Protein AF-A0AAW2MI36-F1 (afdb_monomer)

Foldseek 3Di:
DDDDDDDPPPDDPVVVVVVVVCVVVVDDPPPCVVDDPVVDPPPDFAEDEDECQQAQACCPPQLFADDPQNCCLVPPPPPDVVSDGSNCRNNCNPCVVVVVVVCVVVPGPDYHYYDRPSNVPVDDPDDDPPPPPDDD

Secondary structure (DSSP, 8-state):
------------HHHHHHHHHHHHHSS----GGG--GGGS-TTPPPEEE--HHHHT--TTSTTPPPPHHHHHHHHSTTSSTT---TTTTT-HHHHHHHHHHHHHHTT--EEE----HHHHS-S-------------

Sequence (136 aa):
MESSKSLAVLHSPADYEDEFNEYLNSKGHHDNSHITRNDFPPNFLFGTATSAYHFEGAAAKGGRGPSIWDTFALKTPGRIADGSNGNVATDLYARFEEDITMMKKMGFDAYRFSISWPRILPGRVEGVVLESQGRN

InterPro domains:
  IPR001360 Glycoside hydrolase family 1 [PF00232] (37-124)
  IPR001360 Glycoside hydrolase family 1 [PTHR10353] (39-128)
  IPR017853 Glycoside hydrolase superfamily [SSF51445] (32-126)

Solvent-accessible surface area (backbone atoms only — not comparable to full-atom values): 8789 Å² total; per-residue (Å²): 137,84,84,87,75,81,79,77,82,74,76,53,78,64,60,56,52,53,55,52,48,46,58,75,66,52,88,67,88,69,80,59,84,79,68,54,79,81,82,47,63,97,83,66,77,51,59,54,77,58,45,32,62,70,29,24,23,53,47,79,47,90,72,26,33,82,49,73,64,57,49,45,49,74,72,41,84,84,74,39,97,84,62,62,67,46,54,46,51,71,34,36,70,83,39,46,71,61,54,52,51,49,43,51,73,73,67,44,75,44,80,48,72,49,80,53,58,29,55,79,50,55,69,80,85,75,78,83,79,77,77,78,76,76,84,126

pLDDT: mean 83.2, std 18.53, range [34.38, 98.25]

Nearest PDB structures (foldseek):
  3ptq-assembly1_A  TM=9.889E-01  e=4.632E-09  Oryza sativa
  2jf6-assembly1_B  TM=9.745E-01  e=4.043E-09  Rauvolfia serpentina
  1v02-assembly3_E  TM=9.856E-01  e=2.538E-08  Sorghum bicolor
  1v02-assembly1_A  TM=9.839E-01  e=3.113E-08  Sorghum bicolor
  1v03-assembly1_A-2  TM=9.836E-01  e=4.087E-08  Sorghum bicolor

Structure (mmCIF, N/CA/C/O backbone):
data_AF-A0AAW2MI36-F1
#
_entry.id   AF-A0AAW2MI36-F1
#
loop_
_atom_site.group_PDB
_atom_site.id
_atom_site.type_symbol
_atom_site.label_atom_id
_atom_site.label_alt_id
_atom_site.label_comp_id
_atom_site.label_asym_id
_atom_site.label_entity_id
_atom_site.label_seq_id
_atom_site.pdbx_PDB_ins_code
_atom_site.Cartn_x
_atom_site.Cartn_y
_atom_site.Cartn_z
_atom_site.occupancy
_atom_site.B_iso_or_equiv
_atom_site.auth_seq_id
_atom_site.auth_comp_id
_atom_site.auth_asym_id
_atom_site.auth_atom_id
_atom_site.pdbx_PDB_model_num
ATOM 1 N N . MET A 1 1 ? 9.337 -47.772 26.528 1.00 39.78 1 MET A N 1
ATOM 2 C CA . MET A 1 1 ? 8.364 -47.161 25.597 1.00 39.78 1 MET A CA 1
ATOM 3 C C . MET A 1 1 ? 8.850 -45.742 25.323 1.00 39.78 1 MET A C 1
ATOM 5 O O . MET A 1 1 ? 8.364 -44.789 25.913 1.00 39.78 1 MET A O 1
ATOM 9 N N . GLU A 1 2 ? 9.911 -45.617 24.525 1.00 34.38 2 GLU A N 1
ATOM 10 C CA . GLU A 1 2 ? 10.430 -44.316 24.090 1.00 34.38 2 GLU A CA 1
ATOM 11 C C . GLU A 1 2 ? 9.557 -43.811 22.944 1.00 34.38 2 GLU A C 1
ATOM 13 O O . GLU A 1 2 ? 9.506 -44.412 21.873 1.00 34.38 2 GLU A O 1
ATOM 18 N N . SER A 1 3 ? 8.837 -42.718 23.184 1.00 39.19 3 SER A N 1
ATOM 19 C CA . SER A 1 3 ? 8.131 -41.987 22.138 1.00 39.19 3 SER A CA 1
ATOM 20 C C . SER A 1 3 ? 9.051 -40.894 21.609 1.00 39.19 3 SER A C 1
ATOM 22 O O . SER A 1 3 ? 9.004 -39.752 22.059 1.00 39.19 3 SER A O 1
ATOM 24 N N . SER A 1 4 ? 9.884 -41.259 20.639 1.00 44.06 4 SER A N 1
ATOM 25 C CA . SER A 1 4 ? 10.570 -40.307 19.772 1.00 44.06 4 SER A CA 1
ATOM 26 C C . SER A 1 4 ? 9.584 -39.783 18.726 1.00 44.06 4 SER A C 1
ATOM 28 O O . SER A 1 4 ? 9.097 -40.559 17.904 1.00 44.06 4 SER A O 1
ATOM 30 N N . LYS A 1 5 ? 9.283 -38.478 18.754 1.00 42.41 5 LYS A N 1
ATOM 31 C CA . LYS A 1 5 ? 8.769 -37.722 17.600 1.00 42.41 5 LYS A CA 1
ATOM 32 C C . LYS A 1 5 ? 9.336 -36.300 17.613 1.00 42.41 5 LYS A C 1
ATOM 34 O O . LYS A 1 5 ? 8.846 -35.433 18.322 1.00 42.41 5 LYS A O 1
ATOM 39 N N . SER A 1 6 ? 10.396 -36.148 16.817 1.00 36.81 6 SER A N 1
ATOM 40 C CA . SER A 1 6 ? 10.781 -34.987 16.004 1.00 36.81 6 SER A CA 1
ATOM 41 C C . SER A 1 6 ? 10.406 -33.606 16.555 1.00 36.81 6 SER A C 1
ATOM 43 O O . SER A 1 6 ? 9.326 -33.077 16.301 1.00 36.81 6 SER A O 1
ATOM 45 N N . LEU A 1 7 ? 11.368 -32.997 17.251 1.00 41.59 7 LEU A N 1
ATOM 46 C CA . LEU A 1 7 ? 11.468 -31.549 17.358 1.00 41.59 7 LEU A CA 1
ATOM 47 C C . LEU A 1 7 ? 11.794 -31.035 15.947 1.00 41.59 7 LEU A C 1
ATOM 49 O O . LEU A 1 7 ? 12.849 -31.368 15.404 1.00 41.59 7 LEU A O 1
ATOM 53 N N . ALA A 1 8 ? 10.904 -30.259 15.332 1.00 42.12 8 ALA A N 1
ATOM 54 C CA . ALA A 1 8 ? 11.337 -29.385 14.254 1.00 42.12 8 ALA A CA 1
ATOM 55 C C . ALA A 1 8 ? 12.401 -28.465 14.862 1.00 42.12 8 ALA A C 1
ATOM 57 O O . ALA A 1 8 ? 12.120 -27.766 15.837 1.00 42.12 8 ALA A O 1
ATOM 58 N N . VAL A 1 9 ? 13.629 -28.530 14.349 1.00 49.59 9 VAL A N 1
ATOM 59 C CA . VAL A 1 9 ? 14.686 -27.583 14.700 1.00 49.59 9 VAL A CA 1
ATOM 60 C C . VAL A 1 9 ? 14.197 -26.221 14.215 1.00 49.59 9 VAL A C 1
ATOM 62 O O . VAL A 1 9 ? 14.253 -25.905 13.028 1.00 49.59 9 VAL A O 1
ATOM 65 N N . LEU A 1 10 ? 13.591 -25.457 15.122 1.00 44.31 10 LEU A N 1
ATOM 66 C CA . LEU A 1 10 ? 13.306 -24.051 14.901 1.00 44.31 10 LEU A CA 1
ATOM 67 C C . LEU A 1 10 ? 14.665 -23.363 14.913 1.00 44.31 10 LEU A C 1
ATOM 69 O O . LEU A 1 10 ? 15.263 -23.212 15.977 1.00 44.31 10 LEU A O 1
ATOM 73 N N . HIS A 1 11 ? 15.163 -23.028 13.725 1.00 53.16 11 HIS A N 1
ATOM 74 C CA . HIS A 1 11 ? 16.357 -22.209 13.567 1.00 53.16 11 HIS A CA 1
ATOM 75 C C . HIS A 1 11 ? 16.180 -20.931 14.393 1.00 53.16 11 HIS A C 1
ATOM 77 O O . HIS A 1 11 ? 15.128 -20.279 14.340 1.00 53.16 11 HIS A O 1
ATOM 83 N N . SER A 1 12 ? 17.183 -20.626 15.209 1.00 63.56 12 SER A N 1
ATOM 84 C CA . SER A 1 12 ? 17.253 -19.380 15.959 1.00 63.56 12 SER A CA 1
ATOM 85 C C . SER A 1 12 ? 17.309 -18.223 14.957 1.00 63.56 12 SER A C 1
ATOM 87 O O . SER A 1 12 ? 17.950 -18.366 13.918 1.00 63.56 12 SER A O 1
ATOM 89 N N . PRO A 1 13 ? 16.704 -17.054 15.234 1.00 60.59 13 PRO A N 1
ATOM 90 C CA . PRO A 1 13 ? 16.889 -15.863 14.401 1.00 60.59 13 PRO A CA 1
ATOM 91 C C . PRO A 1 13 ? 18.366 -15.538 14.109 1.00 60.59 13 PRO A C 1
ATOM 93 O O . PRO A 1 13 ? 18.666 -15.006 13.048 1.00 60.59 13 PRO A O 1
ATOM 96 N N . ALA A 1 14 ? 19.278 -15.916 15.014 1.00 65.88 14 ALA A N 1
ATOM 97 C CA . ALA A 1 14 ? 20.723 -15.759 14.843 1.00 65.88 14 ALA A CA 1
ATOM 98 C C . ALA A 1 14 ? 21.301 -16.596 13.685 1.00 65.88 14 ALA A C 1
ATOM 100 O O . ALA A 1 14 ? 22.210 -16.133 13.007 1.00 65.88 14 ALA A O 1
ATOM 101 N N . ASP A 1 15 ? 20.732 -17.772 13.403 1.00 65.38 15 ASP A N 1
ATOM 102 C CA . ASP A 1 15 ? 21.217 -18.661 12.339 1.00 65.38 15 ASP A CA 1
ATOM 103 C C . ASP A 1 15 ? 21.018 -18.018 10.950 1.00 65.38 15 ASP A C 1
ATOM 105 O O . ASP A 1 15 ? 21.837 -18.193 10.051 1.00 65.38 15 ASP A O 1
ATOM 109 N N . TYR A 1 16 ? 19.957 -17.214 10.789 1.00 63.81 16 TYR A N 1
ATOM 110 C CA . TYR A 1 16 ? 19.704 -16.446 9.565 1.00 63.81 16 TYR A CA 1
ATOM 111 C C . TYR A 1 16 ? 20.610 -15.225 9.433 1.00 63.81 16 TYR A C 1
ATOM 113 O O . TYR A 1 16 ? 20.959 -14.845 8.317 1.00 63.81 16 TYR A O 1
ATOM 121 N N . GLU A 1 17 ? 20.966 -14.580 10.547 1.00 68.88 17 GLU A N 1
ATOM 122 C CA . GLU A 1 17 ? 21.896 -13.452 10.506 1.00 68.88 17 GLU A CA 1
ATOM 123 C C . GLU A 1 17 ? 23.300 -13.913 10.124 1.00 68.88 17 GLU A C 1
ATOM 125 O O . GLU A 1 17 ? 23.955 -13.241 9.333 1.00 68.88 17 GLU A O 1
ATOM 130 N N . ASP A 1 18 ? 23.738 -15.075 10.607 1.00 72.38 18 ASP A N 1
ATOM 131 C CA . ASP A 1 18 ? 25.034 -15.644 10.245 1.00 72.38 18 ASP A CA 1
ATOM 132 C C . ASP A 1 18 ? 25.086 -16.054 8.762 1.00 72.38 18 ASP A C 1
ATOM 134 O O . ASP A 1 18 ? 26.038 -15.684 8.075 1.00 72.38 18 ASP A O 1
ATOM 138 N N . GLU A 1 19 ? 24.044 -16.703 8.224 1.00 70.94 19 GLU A N 1
ATOM 139 C CA . GLU A 1 19 ? 23.948 -17.048 6.792 1.00 70.94 19 GLU A CA 1
ATOM 140 C C . GLU A 1 19 ? 23.865 -15.794 5.900 1.00 70.94 19 GLU A C 1
ATOM 142 O O . GLU A 1 19 ? 24.510 -15.704 4.852 1.00 70.94 19 GLU A O 1
ATOM 147 N N . PHE A 1 20 ? 23.110 -14.778 6.329 1.00 67.06 20 PHE A N 1
ATOM 148 C CA . PHE A 1 20 ? 23.013 -13.501 5.624 1.00 67.06 20 PHE A CA 1
ATOM 149 C C . PHE A 1 20 ? 24.342 -12.738 5.638 1.00 67.06 20 PHE A C 1
ATOM 151 O O . PHE A 1 20 ? 24.770 -12.206 4.613 1.00 67.06 20 PHE A O 1
ATOM 158 N N . ASN A 1 21 ? 25.032 -12.713 6.777 1.00 71.69 21 ASN A N 1
ATOM 159 C CA . ASN A 1 21 ? 26.347 -12.097 6.901 1.00 71.69 21 ASN A CA 1
ATOM 160 C C . ASN A 1 21 ? 27.406 -12.882 6.121 1.00 71.69 21 ASN A C 1
ATOM 162 O O . ASN A 1 21 ? 28.293 -12.270 5.530 1.00 71.69 21 ASN A O 1
ATOM 166 N N . GLU A 1 22 ? 27.318 -14.209 6.058 1.00 74.94 22 GLU A N 1
ATOM 167 C CA . GLU A 1 22 ? 28.163 -15.033 5.197 1.00 74.94 22 GLU A CA 1
ATOM 168 C C . GLU A 1 22 ? 27.912 -14.717 3.720 1.00 74.94 22 GLU A C 1
ATOM 170 O O . GLU A 1 22 ? 28.873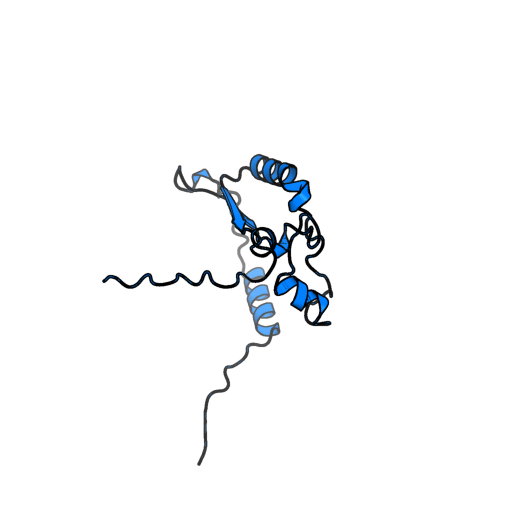 -14.495 2.989 1.00 74.94 22 GLU A O 1
ATOM 175 N N . TYR A 1 23 ? 26.655 -14.573 3.288 1.00 65.94 23 TYR A N 1
ATOM 176 C CA . TYR A 1 23 ? 26.315 -14.130 1.932 1.00 65.94 23 TYR A CA 1
ATOM 177 C C . TYR A 1 23 ? 26.925 -12.758 1.612 1.00 65.94 23 TYR A C 1
ATOM 179 O O . TYR A 1 23 ? 27.612 -12.617 0.599 1.00 65.94 23 TYR A O 1
ATOM 187 N N . LEU A 1 24 ? 26.747 -11.771 2.499 1.00 67.88 24 LEU A N 1
ATOM 188 C CA . LEU A 1 24 ? 27.320 -10.429 2.342 1.00 67.88 24 LEU A CA 1
ATOM 189 C C . LEU A 1 24 ? 28.858 -10.427 2.312 1.00 67.88 24 LEU A C 1
ATOM 191 O O . LEU A 1 24 ? 29.457 -9.601 1.622 1.00 67.88 24 LEU A O 1
ATOM 195 N N . ASN A 1 25 ? 29.496 -11.337 3.053 1.00 69.56 25 ASN A N 1
ATOM 196 C CA . ASN A 1 25 ? 30.952 -11.437 3.172 1.00 69.56 25 ASN A CA 1
ATOM 197 C C . ASN A 1 25 ? 31.585 -12.414 2.162 1.00 69.56 25 ASN A C 1
ATOM 199 O O . ASN A 1 25 ? 32.808 -12.399 1.970 1.00 69.56 25 ASN A O 1
ATOM 203 N N . SER A 1 26 ? 30.785 -13.253 1.498 1.00 70.12 26 SER A N 1
ATOM 204 C CA . SER A 1 26 ? 31.237 -14.175 0.460 1.00 70.12 26 SER A CA 1
ATOM 205 C C . SER A 1 26 ? 31.621 -13.376 -0.790 1.00 70.12 26 SER A C 1
ATOM 207 O O . SER A 1 26 ? 30.835 -12.674 -1.420 1.00 70.12 26 SER A O 1
ATOM 209 N N . LYS A 1 27 ? 32.922 -13.390 -1.075 1.00 55.25 27 LYS A N 1
ATOM 210 C CA . LYS A 1 27 ? 33.598 -12.535 -2.051 1.00 55.25 27 LYS A CA 1
ATOM 211 C C . LYS A 1 27 ? 32.958 -12.548 -3.438 1.00 55.25 27 LYS A C 1
ATOM 213 O O . LYS A 1 27 ? 33.029 -13.538 -4.158 1.00 55.25 27 LYS A O 1
ATOM 218 N N . GLY A 1 28 ? 32.537 -11.359 -3.850 1.00 53.72 28 GLY A N 1
ATOM 219 C CA . GLY A 1 28 ? 32.231 -11.022 -5.229 1.00 53.72 28 GLY A CA 1
ATOM 220 C C . GLY A 1 28 ? 31.185 -9.930 -5.261 1.00 53.72 28 GLY A C 1
ATOM 221 O O . GLY A 1 28 ? 30.015 -10.215 -5.483 1.00 53.72 28 GLY A O 1
ATOM 222 N N . HIS A 1 29 ? 31.585 -8.669 -5.069 1.00 55.91 29 HIS A N 1
ATOM 223 C CA . HIS A 1 29 ? 30.775 -7.572 -5.592 1.00 55.91 29 HIS A CA 1
ATOM 224 C C . HIS A 1 29 ? 30.841 -7.713 -7.118 1.00 55.91 29 HIS A C 1
ATOM 226 O O . HIS A 1 29 ? 31.718 -7.151 -7.770 1.00 55.91 29 HIS A O 1
ATOM 232 N N . HIS A 1 30 ? 30.023 -8.612 -7.667 1.00 62.72 30 HIS A N 1
ATOM 233 C CA . HIS A 1 30 ? 29.859 -8.759 -9.096 1.00 62.72 30 HIS A CA 1
ATOM 234 C C . HIS A 1 30 ? 29.347 -7.411 -9.565 1.00 62.72 30 HIS A C 1
ATOM 236 O O . HIS A 1 30 ? 28.262 -6.982 -9.167 1.00 62.72 30 HIS A O 1
ATOM 242 N N . ASP A 1 31 ? 30.186 -6.706 -10.320 1.00 70.31 31 ASP A N 1
ATOM 243 C CA . ASP A 1 31 ? 29.816 -5.442 -10.922 1.00 70.31 31 ASP A CA 1
ATOM 244 C C . ASP A 1 31 ? 28.711 -5.704 -11.948 1.00 70.31 31 ASP A C 1
ATOM 246 O O . ASP A 1 31 ? 28.948 -5.950 -13.129 1.00 70.31 31 ASP A O 1
ATOM 250 N N . ASN A 1 32 ? 27.479 -5.697 -11.454 1.00 73.44 32 ASN A N 1
ATOM 251 C CA . ASN A 1 32 ? 26.264 -5.885 -12.227 1.00 73.44 32 ASN A CA 1
ATOM 252 C C . ASN A 1 32 ? 25.782 -4.560 -12.833 1.00 73.44 32 ASN A C 1
ATOM 254 O O . ASN A 1 32 ? 24.665 -4.505 -13.339 1.00 73.44 32 ASN A O 1
ATOM 258 N N . SER A 1 33 ? 26.599 -3.494 -12.809 1.00 79.50 33 SER A N 1
ATOM 259 C CA . SER A 1 33 ? 26.258 -2.206 -13.434 1.00 79.50 33 SER A CA 1
ATOM 260 C C . SER A 1 33 ? 26.026 -2.315 -14.944 1.00 79.50 33 SER A C 1
ATOM 262 O O . SER A 1 33 ? 25.412 -1.433 -15.541 1.00 79.50 33 SER A O 1
ATOM 264 N N . HIS A 1 34 ? 26.482 -3.412 -15.553 1.00 86.75 34 HIS A N 1
ATOM 265 C CA . HIS A 1 34 ? 26.268 -3.730 -16.957 1.00 86.75 34 HIS A CA 1
ATOM 266 C C . HIS A 1 34 ? 24.889 -4.340 -17.259 1.00 86.75 34 HIS A C 1
ATOM 268 O O . HIS A 1 34 ? 24.521 -4.379 -18.429 1.00 86.75 34 HIS A O 1
ATOM 274 N N . ILE A 1 35 ? 24.132 -4.807 -16.253 1.00 92.69 35 ILE A N 1
ATOM 275 C CA . ILE A 1 35 ? 22.784 -5.349 -16.467 1.00 92.69 35 ILE A CA 1
ATOM 276 C C . ILE A 1 35 ? 21.817 -4.188 -16.691 1.00 92.69 35 ILE A C 1
ATOM 278 O O . ILE A 1 35 ? 21.642 -3.308 -15.847 1.00 92.69 35 ILE A O 1
ATOM 282 N N . THR A 1 36 ? 21.143 -4.208 -17.829 1.00 93.44 36 THR A N 1
ATOM 283 C CA . THR A 1 36 ? 20.195 -3.190 -18.263 1.00 93.44 36 THR A CA 1
ATOM 284 C C . THR A 1 36 ? 18.853 -3.817 -18.622 1.00 93.44 36 THR A C 1
ATOM 286 O O . THR A 1 36 ? 18.698 -5.029 -18.755 1.00 93.44 36 THR A O 1
ATOM 289 N N . ARG A 1 37 ? 17.843 -2.974 -18.850 1.00 93.75 37 ARG A N 1
ATOM 290 C CA . ARG A 1 37 ? 16.527 -3.432 -19.321 1.00 93.75 37 ARG A CA 1
ATOM 291 C C . ARG A 1 37 ? 16.581 -4.137 -20.682 1.00 93.75 37 ARG A C 1
ATOM 293 O O . ARG A 1 37 ? 15.677 -4.908 -20.979 1.00 93.75 37 ARG A O 1
ATOM 300 N N . ASN A 1 38 ? 17.621 -3.889 -21.484 1.00 94.69 38 ASN A N 1
ATOM 301 C CA . ASN A 1 38 ? 17.796 -4.510 -22.799 1.00 94.69 38 ASN A CA 1
ATOM 302 C C . ASN A 1 38 ? 18.199 -5.988 -22.715 1.00 94.69 38 ASN A C 1
ATOM 304 O O . ASN A 1 38 ? 18.087 -6.696 -23.711 1.00 94.69 38 ASN A O 1
ATOM 308 N N . ASP A 1 39 ? 18.626 -6.458 -21.541 1.00 96.19 39 ASP A N 1
ATOM 309 C CA . ASP A 1 39 ? 18.959 -7.867 -21.316 1.00 96.19 39 ASP A CA 1
ATOM 310 C C . ASP A 1 39 ? 17.705 -8.745 -21.130 1.00 96.19 39 ASP A C 1
ATOM 312 O O . ASP A 1 39 ? 17.797 -9.969 -21.034 1.00 96.19 39 ASP A O 1
ATOM 316 N N . PHE A 1 40 ? 16.516 -8.133 -21.104 1.00 96.81 40 PHE A N 1
ATOM 317 C CA . PHE A 1 40 ? 15.223 -8.796 -20.954 1.00 96.81 40 PHE A CA 1
ATOM 318 C C . PHE A 1 40 ? 14.443 -8.786 -22.282 1.00 96.81 40 PHE A C 1
ATOM 320 O O . PHE A 1 40 ? 14.672 -7.921 -23.130 1.00 96.81 40 PHE A O 1
ATOM 327 N N . PRO A 1 41 ? 13.490 -9.720 -22.494 1.00 97.69 41 PRO A N 1
ATOM 328 C CA . PRO A 1 41 ? 12.660 -9.727 -23.695 1.00 97.69 41 PRO A CA 1
ATOM 329 C C . PRO A 1 41 ? 11.964 -8.374 -23.935 1.00 97.69 41 PRO A C 1
ATOM 331 O O . PRO A 1 41 ? 11.534 -7.749 -22.967 1.00 97.69 41 PRO A O 1
ATOM 334 N N . PRO A 1 42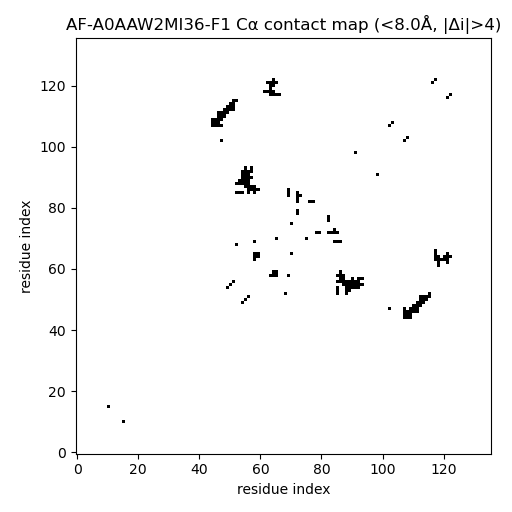 ? 11.736 -7.951 -25.195 1.00 94.06 42 PRO A N 1
ATOM 335 C CA . PRO A 1 42 ? 11.191 -6.622 -25.507 1.00 94.06 42 PRO A CA 1
ATOM 336 C C . PRO A 1 42 ? 9.855 -6.264 -24.835 1.00 94.06 42 PRO A C 1
ATOM 338 O O . PRO A 1 42 ? 9.551 -5.090 -24.665 1.00 94.06 42 PRO A O 1
ATOM 341 N N . ASN A 1 43 ? 9.060 -7.268 -24.450 1.00 95.94 43 ASN A N 1
ATOM 342 C CA . ASN A 1 43 ? 7.757 -7.098 -23.797 1.00 95.94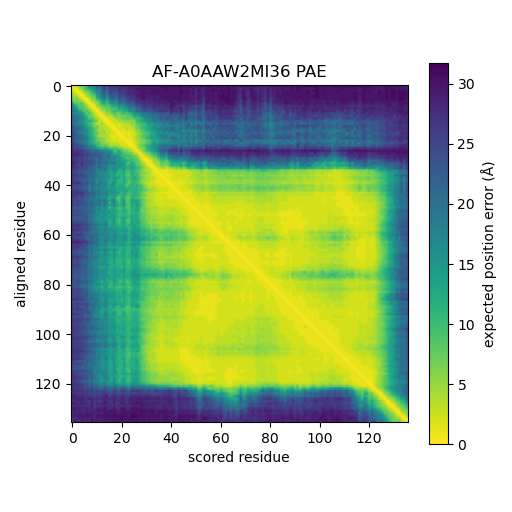 43 ASN A CA 1
ATOM 343 C C . ASN A 1 43 ? 7.786 -7.453 -22.300 1.00 95.94 43 ASN A C 1
ATOM 345 O O . ASN A 1 43 ? 6.740 -7.712 -21.703 1.00 95.94 43 ASN A O 1
ATOM 349 N N . PHE A 1 44 ? 8.972 -7.543 -21.698 1.00 97.69 44 PHE A N 1
ATOM 350 C CA . PHE A 1 44 ? 9.108 -7.791 -20.271 1.00 97.69 44 PHE A CA 1
ATOM 351 C C . PHE A 1 44 ? 8.666 -6.553 -19.482 1.00 97.69 44 PHE A C 1
ATOM 353 O O . PHE A 1 44 ? 9.129 -5.444 -19.746 1.00 97.69 44 PHE A O 1
ATOM 360 N N . LEU A 1 45 ? 7.777 -6.748 -18.507 1.00 97.44 45 LEU A N 1
ATOM 361 C CA . LEU A 1 45 ? 7.245 -5.670 -17.678 1.00 97.44 45 LEU A CA 1
ATOM 362 C C . LEU A 1 45 ? 7.974 -5.625 -16.340 1.00 97.44 45 LEU A C 1
ATOM 364 O O . LEU A 1 45 ? 7.943 -6.586 -15.571 1.00 97.44 45 LEU A O 1
ATOM 368 N N . PHE A 1 46 ? 8.557 -4.475 -16.028 1.00 97.69 46 PHE A N 1
ATOM 369 C CA . PHE A 1 46 ? 9.029 -4.163 -14.690 1.00 97.69 46 PHE A CA 1
ATOM 370 C C . PHE A 1 46 ? 7.957 -3.356 -13.980 1.00 97.69 46 PHE A C 1
ATOM 372 O O . PHE A 1 46 ? 7.559 -2.284 -14.432 1.00 97.69 46 PHE A O 1
ATOM 379 N N . GLY A 1 47 ? 7.488 -3.863 -12.849 1.00 97.00 47 GLY A N 1
ATOM 380 C CA . GLY A 1 47 ? 6.445 -3.204 -12.086 1.00 97.00 47 GLY A CA 1
ATOM 381 C C . GLY A 1 47 ? 6.731 -3.162 -10.601 1.00 97.00 47 GLY A C 1
ATOM 382 O O . GLY A 1 47 ? 7.619 -3.841 -10.090 1.00 97.00 47 GLY A O 1
ATOM 383 N N . THR A 1 48 ? 5.923 -2.373 -9.911 1.00 96.94 48 THR A N 1
ATOM 384 C CA . THR A 1 48 ? 5.888 -2.302 -8.451 1.00 96.94 48 THR A CA 1
ATOM 385 C C . THR A 1 48 ? 4.586 -2.906 -7.935 1.00 96.94 48 THR A C 1
ATOM 387 O O . THR A 1 48 ? 3.600 -3.040 -8.671 1.00 96.94 48 THR A O 1
ATOM 390 N N . ALA A 1 49 ? 4.574 -3.299 -6.660 1.00 97.00 49 ALA A N 1
ATOM 391 C CA . ALA A 1 49 ? 3.393 -3.869 -6.032 1.00 97.00 49 ALA A CA 1
ATOM 392 C C . ALA A 1 49 ? 3.141 -3.304 -4.633 1.00 97.00 49 ALA A C 1
ATOM 394 O O . ALA A 1 49 ? 4.072 -3.101 -3.858 1.00 97.00 49 ALA A O 1
ATOM 395 N N . THR A 1 50 ? 1.869 -3.107 -4.294 1.00 97.19 50 THR A N 1
ATOM 396 C CA . THR A 1 50 ? 1.412 -2.653 -2.975 1.00 97.19 50 THR A CA 1
ATOM 397 C C . THR A 1 50 ? 0.240 -3.496 -2.481 1.00 97.19 50 THR A C 1
ATOM 399 O O . THR A 1 50 ? -0.328 -4.324 -3.200 1.00 97.19 50 THR A O 1
ATOM 402 N N . SER A 1 51 ? -0.135 -3.280 -1.221 1.00 97.19 51 SER A N 1
ATOM 403 C CA . SER A 1 51 ? -1.373 -3.807 -0.651 1.00 97.19 51 SER A CA 1
ATOM 404 C C . SER A 1 51 ? -2.147 -2.691 0.040 1.00 97.19 51 SER A C 1
ATOM 406 O O . SER A 1 51 ? -1.539 -1.789 0.620 1.00 97.19 51 SER A O 1
ATOM 408 N N . ALA A 1 52 ? -3.477 -2.778 0.011 1.00 97.88 52 ALA A N 1
ATOM 409 C CA . ALA A 1 52 ? -4.366 -1.743 0.522 1.00 97.88 52 ALA A CA 1
ATOM 410 C C . ALA A 1 52 ? -4.041 -1.309 1.962 1.00 97.88 52 ALA A C 1
ATOM 412 O O . ALA A 1 52 ? -3.896 -0.120 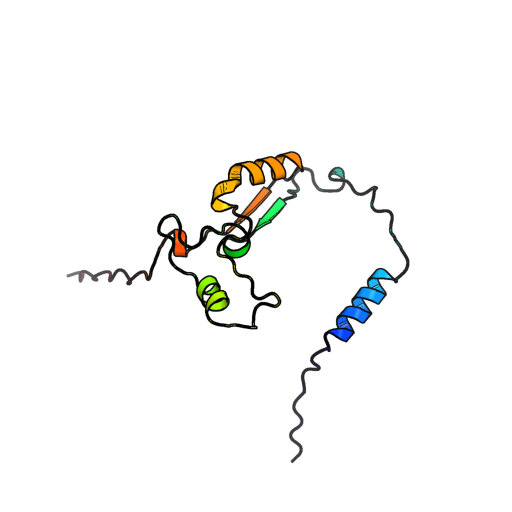2.221 1.00 97.88 52 ALA A O 1
ATOM 413 N N . TYR A 1 53 ? -3.883 -2.250 2.903 1.00 97.62 53 TYR A N 1
ATOM 414 C CA . TYR A 1 53 ? -3.677 -1.903 4.317 1.00 97.62 53 TYR A CA 1
ATOM 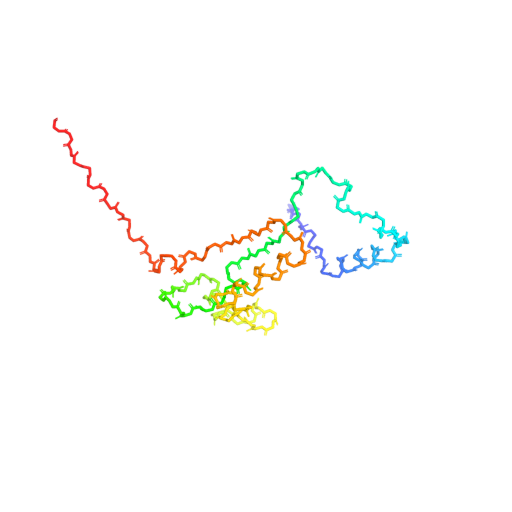415 C C . TYR A 1 53 ? -2.321 -1.231 4.585 1.00 97.62 53 TYR A C 1
ATOM 417 O O . TYR A 1 53 ? -2.239 -0.344 5.428 1.00 97.62 53 TYR A O 1
ATOM 425 N N . HIS A 1 54 ? -1.271 -1.617 3.852 1.00 96.50 54 HIS A N 1
ATOM 426 C CA . HIS A 1 54 ? 0.066 -1.038 4.027 1.00 96.50 54 HIS A CA 1
ATOM 427 C C . HIS A 1 54 ? 0.237 0.338 3.372 1.00 96.50 54 HIS A C 1
ATOM 429 O O . HIS A 1 54 ? 1.158 1.049 3.757 1.00 96.50 54 HIS A O 1
ATOM 435 N N . PHE A 1 55 ? -0.594 0.703 2.386 1.00 97.25 55 PHE A N 1
ATOM 436 C CA . PHE A 1 55 ? -0.383 1.918 1.585 1.00 97.25 55 PHE A CA 1
ATOM 437 C C . PHE A 1 55 ? -1.556 2.905 1.614 1.00 97.25 55 PHE A C 1
ATOM 439 O O . PHE A 1 55 ? -1.317 4.103 1.724 1.00 97.25 55 PHE A O 1
ATOM 446 N N . GLU A 1 56 ? -2.816 2.457 1.531 1.00 97.56 56 GLU A N 1
ATOM 447 C CA . GLU A 1 56 ? -3.958 3.380 1.390 1.00 97.56 56 GLU A CA 1
ATOM 448 C C . GLU A 1 56 ? -4.112 4.314 2.591 1.00 97.56 56 GLU A C 1
ATOM 450 O O . GLU A 1 56 ? -4.274 5.519 2.410 1.00 97.56 56 GLU A O 1
ATOM 455 N N . GLY A 1 57 ? -4.123 3.754 3.803 1.00 96.94 57 GLY A N 1
ATOM 456 C CA . GLY A 1 57 ? -4.538 4.484 4.993 1.00 96.94 57 GLY A CA 1
ATOM 457 C C . GLY A 1 57 ? -6.005 4.907 4.938 1.00 96.94 57 GLY A C 1
ATOM 458 O O . GLY A 1 57 ? -6.880 4.180 4.448 1.00 96.94 57 GLY A O 1
ATOM 459 N N . ALA A 1 58 ? -6.286 6.102 5.464 1.00 96.44 58 ALA A N 1
ATOM 460 C CA . ALA A 1 58 ? -7.625 6.681 5.503 1.00 96.44 58 ALA A CA 1
ATOM 461 C C . ALA A 1 58 ? -8.668 5.710 6.096 1.00 96.44 58 ALA A C 1
ATOM 463 O O . ALA A 1 58 ? -9.777 5.562 5.569 1.00 96.44 58 ALA A O 1
ATOM 464 N N . ALA A 1 59 ? -8.293 5.030 7.188 1.00 94.56 59 ALA A N 1
ATOM 465 C CA . ALA A 1 59 ? -9.020 3.875 7.715 1.00 94.56 59 ALA A CA 1
ATOM 466 C C . ALA A 1 59 ? -10.484 4.163 8.094 1.00 94.56 59 ALA A C 1
ATOM 468 O O . ALA A 1 59 ? -11.313 3.260 7.997 1.00 94.56 59 ALA A O 1
ATOM 469 N N . ALA A 1 60 ? -10.796 5.412 8.461 1.00 92.00 60 ALA A N 1
ATOM 470 C CA . ALA A 1 60 ? -12.132 5.880 8.840 1.00 92.00 60 ALA A CA 1
ATOM 471 C C . ALA A 1 60 ? -12.767 6.867 7.831 1.00 92.00 60 ALA A C 1
ATOM 473 O O . ALA A 1 60 ? -13.785 7.486 8.136 1.00 92.00 60 ALA A O 1
ATOM 474 N N . LYS A 1 61 ? -12.177 7.064 6.642 1.00 93.19 61 LYS A N 1
ATOM 475 C CA . LYS A 1 61 ? -12.726 7.969 5.611 1.00 93.19 61 LYS A CA 1
ATOM 476 C C . LYS A 1 61 ? -13.582 7.207 4.594 1.00 93.19 61 LYS A C 1
ATOM 478 O O . LYS A 1 61 ? -13.373 6.019 4.349 1.00 93.19 61 LYS A O 1
ATOM 483 N N . GLY A 1 62 ? -14.520 7.919 3.964 1.00 88.69 62 GLY A N 1
ATOM 484 C CA . GLY A 1 62 ? -15.284 7.414 2.816 1.00 88.69 62 GLY A CA 1
ATOM 485 C C . GLY A 1 62 ? -16.219 6.243 3.134 1.00 88.69 62 GLY A C 1
ATOM 486 O O . GLY A 1 62 ? -16.501 5.444 2.252 1.00 88.69 62 GLY A O 1
ATOM 487 N N . GLY A 1 63 ? -16.649 6.099 4.392 1.00 91.44 63 GLY A N 1
ATOM 488 C CA . GLY A 1 63 ? -17.550 5.019 4.811 1.00 91.44 63 GLY A CA 1
ATOM 489 C C . GLY A 1 63 ? -16.896 3.638 4.926 1.00 91.44 63 GLY A C 1
ATOM 490 O O . GLY A 1 63 ? -17.609 2.658 5.106 1.00 91.44 63 GLY A O 1
ATOM 491 N N . ARG A 1 64 ? -15.561 3.540 4.848 1.00 94.62 64 ARG A N 1
ATOM 492 C CA . ARG A 1 64 ? -14.824 2.279 5.022 1.00 94.62 64 ARG A CA 1
ATOM 493 C C . ARG A 1 64 ? -15.119 1.632 6.382 1.00 94.62 64 ARG A C 1
ATOM 495 O O . ARG A 1 64 ? -14.992 2.278 7.420 1.00 94.62 64 ARG A O 1
ATOM 502 N N . GLY A 1 65 ? -15.426 0.335 6.374 1.00 94.56 65 GLY A N 1
ATOM 503 C CA . GLY A 1 65 ? -15.509 -0.486 7.583 1.00 94.56 65 GLY A CA 1
ATOM 504 C C . GLY A 1 65 ? -14.133 -0.956 8.093 1.00 94.56 65 GLY A C 1
ATOM 505 O O . GLY A 1 65 ? -13.148 -0.931 7.350 1.00 94.56 65 GLY A O 1
ATOM 506 N N . PRO A 1 66 ? -14.035 -1.430 9.347 1.00 94.62 66 PRO A N 1
ATOM 507 C CA . PRO A 1 66 ? -12.793 -1.995 9.867 1.00 94.62 66 PRO A CA 1
ATOM 508 C C . PRO A 1 66 ? -12.472 -3.344 9.206 1.00 94.62 66 PRO A C 1
ATOM 510 O O . PRO A 1 66 ? -13.336 -4.208 9.056 1.00 94.62 66 PRO A O 1
ATOM 513 N N . SER A 1 67 ? -11.207 -3.551 8.853 1.00 95.25 67 SER A N 1
ATOM 514 C CA . SER A 1 67 ? -10.667 -4.858 8.481 1.00 95.25 67 SER A CA 1
ATOM 515 C C . SER A 1 67 ? -10.197 -5.642 9.714 1.00 95.25 67 SER A C 1
ATOM 517 O O . SER A 1 67 ? -10.100 -5.121 10.833 1.00 95.25 67 SER A O 1
ATOM 519 N N . ILE A 1 68 ? -9.835 -6.910 9.496 1.00 95.38 68 ILE A N 1
ATOM 520 C CA . ILE A 1 68 ? -9.180 -7.729 10.523 1.00 95.38 68 ILE A CA 1
ATOM 521 C C . ILE A 1 68 ? -7.853 -7.112 10.986 1.00 95.38 68 ILE A C 1
ATOM 523 O O . ILE A 1 68 ? -7.536 -7.187 12.169 1.00 95.38 68 ILE A O 1
ATOM 527 N N . TRP A 1 69 ? -7.114 -6.453 10.087 1.00 96.88 69 TRP A N 1
ATOM 528 C CA . TRP A 1 69 ? -5.828 -5.838 10.400 1.00 96.88 69 TRP A CA 1
ATOM 529 C C . TRP A 1 69 ? -5.980 -4.571 11.244 1.00 96.88 69 TRP A C 1
ATOM 531 O O . TRP A 1 69 ? -5.199 -4.392 12.174 1.00 96.88 69 TRP A O 1
ATOM 541 N N . ASP A 1 70 ? -7.019 -3.756 11.004 1.00 95.69 70 ASP A N 1
ATOM 542 C CA . ASP A 1 70 ? -7.335 -2.615 11.882 1.00 95.69 70 ASP A CA 1
ATOM 543 C C . ASP A 1 70 ? -7.610 -3.122 13.306 1.00 95.69 70 ASP A C 1
ATOM 545 O O . ASP A 1 70 ? -7.107 -2.587 14.291 1.00 95.69 70 ASP A O 1
ATOM 549 N N . THR A 1 71 ? -8.378 -4.211 13.416 1.00 95.25 71 THR A N 1
ATOM 550 C CA . THR A 1 71 ? -8.719 -4.817 14.708 1.00 95.25 71 THR A CA 1
ATOM 551 C C . THR A 1 71 ? -7.487 -5.398 15.397 1.00 95.25 71 THR A C 1
ATOM 553 O O . THR A 1 71 ? -7.289 -5.150 16.581 1.00 95.25 71 THR A O 1
ATOM 556 N N . PHE A 1 72 ? -6.653 -6.147 14.677 1.00 96.50 72 PHE A N 1
ATOM 557 C CA . PHE A 1 72 ? -5.431 -6.740 15.216 1.00 96.50 72 PHE A CA 1
ATOM 558 C C . PHE A 1 72 ? -4.458 -5.669 15.720 1.00 96.50 72 PHE A C 1
ATOM 560 O O . PHE A 1 72 ? -4.030 -5.720 16.871 1.00 96.50 72 PHE A O 1
ATOM 567 N N . ALA A 1 73 ? -4.174 -4.660 14.892 1.00 95.81 73 ALA A N 1
ATOM 568 C CA . ALA A 1 73 ? -3.231 -3.601 15.233 1.00 95.81 73 ALA A CA 1
ATOM 569 C C . ALA A 1 73 ? -3.686 -2.784 16.453 1.00 95.81 73 ALA A C 1
ATOM 571 O O . ALA A 1 73 ? -2.872 -2.449 17.307 1.00 95.81 73 ALA A O 1
ATOM 572 N N . LEU A 1 74 ? -4.989 -2.499 16.569 1.00 94.88 74 LEU A N 1
ATOM 573 C CA . LEU A 1 74 ? -5.527 -1.699 17.674 1.00 94.88 74 LEU A CA 1
ATOM 574 C C . LEU A 1 74 ? -5.804 -2.508 18.947 1.00 94.88 74 LEU A C 1
ATOM 576 O O . LEU A 1 74 ? -5.778 -1.944 20.039 1.00 94.88 74 LEU A O 1
ATOM 580 N N . LYS A 1 75 ? -6.117 -3.805 18.834 1.00 95.88 75 LYS A N 1
ATOM 581 C CA . LYS A 1 75 ? -6.576 -4.623 19.973 1.00 95.88 75 LYS A CA 1
ATOM 582 C C . LYS A 1 75 ? -5.567 -5.658 20.452 1.00 95.88 75 LYS A C 1
ATOM 584 O O . LYS A 1 75 ? -5.864 -6.380 21.401 1.00 95.88 75 LYS A O 1
ATOM 589 N N . THR A 1 76 ? -4.402 -5.779 19.822 1.00 94.88 76 THR A N 1
ATOM 590 C CA . THR A 1 76 ? -3.380 -6.756 20.223 1.00 94.88 76 THR A CA 1
ATOM 591 C C . THR A 1 76 ? -2.037 -6.067 20.502 1.00 94.88 76 THR A C 1
ATOM 593 O O . THR A 1 76 ? -1.096 -6.193 19.716 1.00 94.88 76 THR A O 1
ATOM 596 N N . PRO A 1 77 ? -1.930 -5.318 21.619 1.00 91.44 77 PRO A N 1
ATOM 597 C CA . PRO A 1 77 ? -0.724 -4.566 21.955 1.00 91.44 77 PRO A CA 1
ATOM 598 C C . PRO A 1 77 ? 0.503 -5.481 22.075 1.00 91.44 77 PRO A C 1
ATOM 600 O O . PRO A 1 77 ? 0.404 -6.624 22.523 1.00 91.44 77 PRO A O 1
ATOM 603 N N . GLY A 1 78 ? 1.663 -4.972 21.651 1.00 94.50 78 GLY A N 1
ATOM 604 C CA . GLY A 1 78 ? 2.936 -5.701 21.677 1.00 94.50 78 GLY A CA 1
ATOM 605 C C . GLY A 1 78 ? 3.123 -6.738 20.562 1.00 94.50 78 GLY A C 1
ATOM 606 O O . GLY A 1 78 ? 4.122 -7.449 20.567 1.00 94.50 78 GLY A O 1
ATOM 607 N N . ARG A 1 79 ? 2.187 -6.854 19.606 1.00 94.62 79 ARG A N 1
ATOM 608 C CA . ARG A 1 79 ? 2.330 -7.747 18.436 1.00 94.62 79 ARG A CA 1
ATOM 609 C C . ARG A 1 79 ? 2.862 -7.072 17.178 1.00 94.62 79 ARG A C 1
ATOM 611 O O . ARG A 1 79 ? 3.238 -7.769 16.242 1.00 94.62 79 ARG A O 1
ATOM 618 N N . ILE A 1 80 ? 2.893 -5.746 17.160 1.00 95.12 80 ILE A N 1
ATOM 619 C CA . ILE A 1 80 ? 3.577 -4.954 16.139 1.00 95.12 80 ILE A CA 1
ATOM 620 C C . ILE A 1 80 ? 4.841 -4.417 16.801 1.00 95.12 80 ILE A C 1
ATOM 622 O O . ILE A 1 80 ? 4.749 -3.843 17.886 1.00 95.12 80 ILE A O 1
ATOM 626 N N . ALA A 1 81 ? 6.001 -4.645 16.180 1.00 95.62 81 ALA A N 1
ATOM 627 C CA . ALA A 1 81 ? 7.311 -4.416 16.796 1.00 95.62 81 ALA A CA 1
ATOM 628 C C . ALA A 1 81 ? 7.498 -2.980 17.318 1.00 95.62 81 ALA A C 1
ATOM 630 O O . ALA A 1 81 ? 8.053 -2.789 18.395 1.00 95.62 81 ALA A O 1
ATOM 631 N N . ASP A 1 82 ? 6.988 -1.990 16.584 1.00 95.69 82 ASP A N 1
ATOM 632 C CA . ASP A 1 82 ? 7.028 -0.568 16.941 1.00 95.69 82 ASP A CA 1
ATOM 633 C C . ASP A 1 82 ? 5.691 -0.033 17.495 1.00 95.69 82 ASP A C 1
ATOM 635 O O . ASP A 1 82 ? 5.567 1.150 17.803 1.00 95.69 82 ASP A O 1
ATOM 639 N N . GLY A 1 83 ? 4.672 -0.891 17.617 1.00 94.31 83 GLY A N 1
ATOM 640 C CA . GLY A 1 83 ? 3.327 -0.514 18.058 1.00 94.31 83 GLY A CA 1
ATOM 641 C C . GLY A 1 83 ? 2.531 0.360 17.076 1.00 94.31 83 GLY A C 1
ATOM 642 O O . GLY A 1 83 ? 1.481 0.882 17.457 1.00 94.31 83 GLY A O 1
ATOM 643 N N . SER A 1 84 ? 2.997 0.538 15.836 1.00 96.31 84 SER A N 1
ATOM 644 C CA . SER A 1 84 ? 2.312 1.334 14.810 1.00 96.31 84 SER A CA 1
ATOM 645 C C . SER A 1 84 ? 1.050 0.647 14.257 1.00 96.31 84 SER A C 1
ATOM 647 O O . SER A 1 84 ? 0.710 -0.482 14.611 1.00 96.31 84 SER A O 1
ATOM 649 N N . ASN A 1 85 ? 0.293 1.341 13.401 1.00 96.69 85 ASN A N 1
ATOM 650 C CA . ASN A 1 85 ? -0.895 0.799 12.733 1.00 96.69 85 ASN A CA 1
ATOM 651 C C . ASN A 1 85 ? -1.098 1.420 11.338 1.00 96.69 85 ASN A C 1
ATOM 653 O O . ASN A 1 85 ? -0.455 2.403 10.975 1.00 96.69 85 ASN A O 1
ATOM 657 N N . GLY A 1 86 ? -2.029 0.858 10.562 1.00 96.31 86 GLY A N 1
ATOM 658 C CA . GLY A 1 86 ? -2.318 1.273 9.186 1.00 96.31 86 GLY A CA 1
ATOM 659 C C . GLY A 1 86 ? -3.327 2.417 9.040 1.00 96.31 86 GLY A C 1
ATOM 660 O O . GLY A 1 86 ? -3.870 2.590 7.953 1.00 96.31 86 GLY A O 1
ATOM 661 N N . ASN A 1 87 ? -3.630 3.193 10.092 1.00 96.81 87 ASN A N 1
ATOM 662 C CA . ASN A 1 87 ? -4.688 4.213 10.015 1.00 96.81 87 ASN A CA 1
ATOM 663 C C . ASN A 1 87 ? -4.402 5.293 8.959 1.00 96.81 87 ASN A C 1
ATOM 665 O O . ASN A 1 87 ? -5.325 5.747 8.276 1.00 96.81 87 ASN A O 1
ATOM 669 N N . VAL A 1 88 ? -3.130 5.688 8.841 1.00 97.38 88 VAL A N 1
ATOM 670 C CA . VAL A 1 88 ? -2.630 6.661 7.853 1.00 97.38 88 VAL A CA 1
ATOM 671 C C . VAL A 1 88 ? -1.753 5.984 6.799 1.00 97.38 88 VAL A C 1
ATOM 673 O O . VAL A 1 88 ? -1.879 6.316 5.626 1.00 97.38 88 VAL A O 1
ATOM 676 N N . ALA A 1 89 ? -0.926 5.005 7.189 1.00 96.38 89 ALA A N 1
ATOM 677 C CA . ALA A 1 89 ? -0.002 4.323 6.280 1.00 96.38 89 ALA A CA 1
ATOM 678 C C . ALA A 1 89 ? 0.871 5.332 5.494 1.00 96.38 89 ALA A C 1
ATOM 680 O O . ALA A 1 89 ? 1.403 6.263 6.097 1.00 96.38 89 ALA A O 1
ATOM 681 N N . THR A 1 90 ? 1.008 5.176 4.173 1.00 96.81 90 THR A N 1
ATOM 682 C CA . THR A 1 90 ? 1.680 6.155 3.293 1.00 96.81 90 THR A CA 1
ATOM 683 C C . THR A 1 90 ? 0.718 7.189 2.692 1.00 96.81 90 THR A C 1
ATOM 685 O O . THR A 1 90 ? 1.131 7.997 1.862 1.00 96.81 90 THR A O 1
ATOM 688 N N . ASP A 1 91 ? -0.558 7.160 3.096 1.00 97.06 91 ASP A N 1
ATOM 689 C CA . ASP A 1 91 ? -1.657 8.002 2.604 1.00 97.06 91 ASP A CA 1
ATOM 690 C C . ASP A 1 91 ? -1.872 7.940 1.078 1.00 97.06 91 ASP A C 1
ATOM 692 O O . ASP A 1 91 ? -2.271 8.919 0.441 1.00 97.06 91 ASP A O 1
ATOM 696 N N . LEU A 1 92 ? -1.655 6.760 0.474 1.00 97.06 92 LEU A N 1
ATOM 697 C CA . LEU A 1 92 ? -1.906 6.523 -0.956 1.00 97.06 92 LEU A CA 1
ATOM 698 C C . LEU A 1 92 ? -3.370 6.832 -1.320 1.00 97.06 92 LEU A C 1
ATOM 700 O O . LEU A 1 92 ? -3.646 7.246 -2.439 1.00 97.06 92 LEU A O 1
ATOM 704 N N . TYR A 1 93 ? -4.314 6.698 -0.378 1.00 96.75 93 TYR A N 1
ATOM 705 C CA . TYR A 1 93 ? -5.719 7.056 -0.596 1.00 96.75 93 TYR A CA 1
ATOM 706 C C . TYR A 1 93 ? -5.896 8.512 -1.052 1.00 96.75 93 TYR A C 1
ATOM 708 O O . TYR A 1 93 ? -6.731 8.784 -1.912 1.00 96.75 93 TYR A O 1
ATOM 716 N N . ALA A 1 94 ? -5.127 9.445 -0.487 1.00 97.19 94 ALA A N 1
ATOM 717 C CA . ALA A 1 94 ? -5.184 10.855 -0.865 1.00 97.19 94 ALA A CA 1
ATOM 718 C C . ALA A 1 94 ? -4.153 11.228 -1.943 1.00 97.19 94 ALA A C 1
ATOM 720 O O . ALA A 1 94 ? -4.359 12.202 -2.661 1.00 97.19 94 ALA A O 1
ATOM 721 N N . ARG A 1 95 ? -3.052 10.473 -2.051 1.00 96.69 95 ARG A N 1
ATOM 722 C CA . ARG A 1 95 ? -1.865 10.847 -2.840 1.00 96.69 95 ARG A CA 1
ATOM 723 C C . ARG A 1 95 ? -1.586 9.946 -4.047 1.00 96.69 95 ARG A C 1
ATOM 725 O O . ARG A 1 95 ? -0.520 10.047 -4.648 1.00 96.69 95 ARG A O 1
ATOM 732 N N . PHE A 1 96 ? -2.534 9.094 -4.444 1.00 96.19 96 PHE A N 1
ATOM 733 C CA . PHE A 1 96 ? -2.328 8.127 -5.531 1.00 96.19 96 PHE A CA 1
ATOM 734 C C . PHE A 1 96 ? -1.849 8.757 -6.848 1.00 96.19 96 PHE A C 1
ATOM 736 O O . PHE A 1 96 ? -1.059 8.139 -7.558 1.00 96.19 96 PHE A O 1
ATOM 743 N N . GLU A 1 97 ? -2.274 9.979 -7.178 1.00 97.50 97 GLU A N 1
ATOM 744 C CA . GLU A 1 97 ? -1.821 10.670 -8.392 1.00 97.50 97 GLU A CA 1
ATOM 745 C C . GLU A 1 97 ? -0.317 10.976 -8.362 1.00 97.50 97 GLU A C 1
ATOM 747 O O . GLU A 1 97 ? 0.384 10.774 -9.361 1.00 97.50 97 GLU A O 1
ATOM 752 N N . GLU A 1 98 ? 0.198 11.419 -7.212 1.00 97.31 98 GLU A N 1
ATOM 753 C CA . GLU A 1 98 ? 1.624 11.692 -7.010 1.00 97.31 98 GLU A CA 1
ATOM 754 C C . GLU A 1 98 ? 2.436 10.397 -7.092 1.00 97.31 98 GLU A C 1
ATOM 756 O O . GLU A 1 98 ? 3.454 10.342 -7.789 1.00 97.31 98 GLU A O 1
ATOM 761 N N . ASP A 1 99 ? 1.945 9.337 -6.448 1.00 95.38 99 ASP A N 1
ATOM 762 C CA . ASP A 1 99 ? 2.620 8.043 -6.397 1.00 95.38 99 ASP A CA 1
ATOM 763 C C . ASP A 1 99 ? 2.679 7.384 -7.788 1.00 95.38 99 ASP A C 1
ATOM 765 O O . ASP A 1 99 ? 3.741 6.921 -8.212 1.00 95.38 99 ASP A O 1
ATOM 769 N N . ILE A 1 100 ? 1.585 7.413 -8.563 1.00 95.56 100 ILE A N 1
ATOM 770 C CA . ILE A 1 100 ? 1.559 6.927 -9.958 1.00 95.56 100 ILE A CA 1
ATOM 771 C C . ILE A 1 100 ? 2.488 7.761 -10.843 1.00 95.56 100 ILE A C 1
ATOM 773 O O . ILE A 1 100 ? 3.227 7.216 -11.669 1.00 95.56 100 ILE A O 1
ATOM 777 N N . THR A 1 101 ? 2.494 9.082 -10.659 1.00 96.94 101 THR A N 1
ATOM 778 C CA . THR A 1 101 ? 3.392 9.972 -11.403 1.00 96.94 101 THR A CA 1
ATOM 779 C C . THR A 1 101 ? 4.854 9.631 -11.124 1.00 96.94 101 THR A C 1
ATOM 781 O O . THR A 1 101 ? 5.670 9.613 -12.049 1.00 96.94 101 THR A O 1
ATOM 784 N N . MET A 1 102 ? 5.196 9.326 -9.872 1.00 96.69 102 MET A N 1
ATOM 785 C CA . MET A 1 102 ? 6.545 8.922 -9.489 1.00 96.69 102 MET A CA 1
ATOM 786 C C . MET A 1 102 ? 6.935 7.578 -10.115 1.00 96.69 102 MET A C 1
ATOM 788 O O . MET A 1 102 ? 8.002 7.477 -10.718 1.00 96.69 102 MET A O 1
ATOM 792 N N . MET A 1 103 ? 6.055 6.574 -10.057 1.00 96.00 103 MET A N 1
ATOM 793 C CA . MET A 1 103 ? 6.299 5.260 -10.667 1.00 96.00 103 MET A CA 1
ATOM 794 C C . MET A 1 103 ? 6.556 5.369 -12.175 1.00 96.00 103 MET A C 1
ATOM 796 O O . MET A 1 103 ? 7.487 4.751 -12.695 1.00 96.00 103 MET A O 1
ATOM 800 N N . LYS A 1 104 ? 5.802 6.232 -12.865 1.00 94.88 104 LYS A N 1
ATOM 801 C CA . LYS A 1 104 ? 6.027 6.526 -14.283 1.00 94.88 104 LYS A CA 1
ATOM 802 C C . LYS A 1 104 ? 7.381 7.198 -14.530 1.00 94.88 104 LYS A C 1
ATOM 804 O O . LYS A 1 104 ? 8.077 6.824 -15.469 1.00 94.88 104 LYS A O 1
ATOM 809 N N . LYS A 1 105 ? 7.777 8.169 -13.695 1.00 97.06 105 LYS A N 1
ATOM 810 C CA . LYS A 1 105 ? 9.089 8.842 -13.793 1.00 97.06 105 LYS A CA 1
ATOM 811 C C . LYS A 1 105 ? 10.262 7.884 -13.568 1.00 97.06 105 LYS A C 1
ATOM 813 O O . LYS A 1 105 ? 11.306 8.067 -14.180 1.00 97.06 105 LYS A O 1
ATOM 818 N N . MET A 1 106 ? 10.083 6.872 -12.721 1.00 96.31 106 MET A N 1
ATOM 819 C CA . MET A 1 106 ? 11.080 5.829 -12.454 1.00 96.31 106 MET A CA 1
ATOM 820 C C . MET A 1 106 ? 11.178 4.772 -13.569 1.00 96.31 106 MET A C 1
ATOM 822 O O . MET A 1 106 ? 12.079 3.941 -13.535 1.00 96.31 106 MET A O 1
ATOM 826 N N . GLY A 1 107 ? 10.285 4.802 -14.566 1.00 95.81 107 GLY A N 1
ATOM 827 C CA . GLY A 1 107 ? 10.320 3.880 -15.703 1.00 95.81 107 GLY A CA 1
ATOM 828 C C . GLY A 1 107 ? 9.696 2.509 -15.428 1.00 95.81 107 GLY A C 1
ATOM 829 O O . GLY A 1 10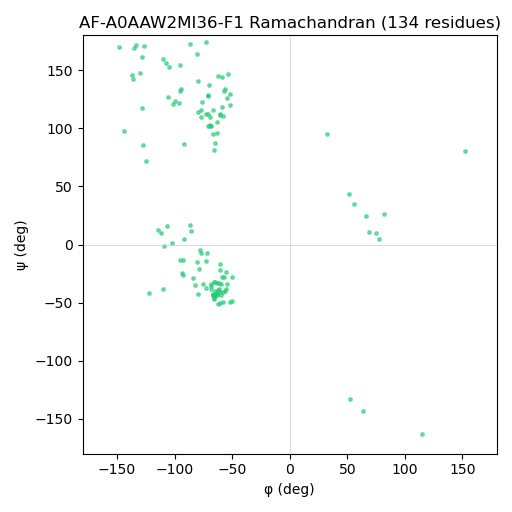7 ? 10.085 1.527 -16.060 1.00 95.81 107 GLY A O 1
ATOM 830 N N . PHE A 1 108 ? 8.754 2.417 -14.485 1.00 97.25 108 PHE A N 1
ATOM 831 C CA . PHE A 1 108 ? 7.953 1.204 -14.306 1.00 97.25 108 PHE A CA 1
ATOM 832 C C . PHE A 1 108 ? 6.827 1.125 -15.341 1.00 97.25 108 PHE A C 1
ATOM 834 O O . PHE A 1 108 ? 6.169 2.122 -15.642 1.00 97.25 108 PHE A O 1
ATOM 841 N N . ASP A 1 109 ? 6.583 -0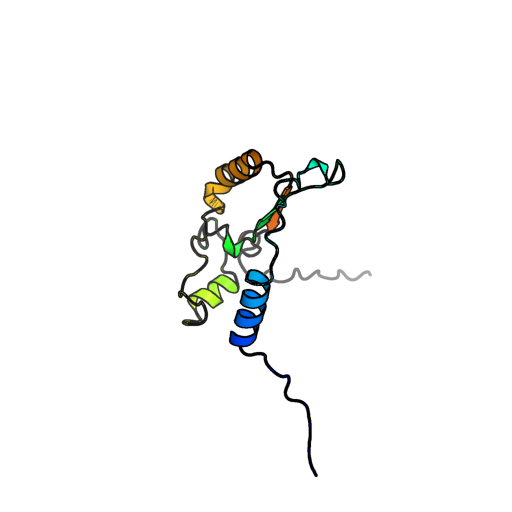.083 -15.841 1.00 96.75 109 ASP A N 1
ATOM 842 C CA . ASP A 1 109 ? 5.571 -0.376 -16.858 1.00 96.75 109 ASP A CA 1
ATOM 843 C C . ASP A 1 109 ? 4.234 -0.793 -16.239 1.00 96.75 109 ASP A C 1
ATOM 845 O O . ASP A 1 109 ? 3.180 -0.651 -16.857 1.00 96.75 109 ASP A O 1
ATOM 849 N N . ALA A 1 110 ? 4.272 -1.341 -15.023 1.00 97.31 110 ALA A N 1
ATOM 850 C CA . ALA A 1 110 ? 3.111 -1.918 -14.365 1.00 97.31 110 ALA A CA 1
ATOM 851 C C . ALA A 1 110 ? 3.031 -1.530 -12.887 1.00 97.31 110 ALA A C 1
ATOM 853 O O . ALA A 1 110 ? 4.039 -1.439 -12.185 1.00 97.31 110 ALA A O 1
ATOM 854 N N . TYR A 1 111 ? 1.801 -1.374 -12.401 1.00 97.75 111 TYR A N 1
ATOM 855 C CA . TYR A 1 111 ? 1.512 -1.193 -10.986 1.00 97.75 111 TYR A CA 1
ATOM 856 C C . TYR A 1 111 ? 0.454 -2.193 -10.535 1.00 97.75 111 TYR A C 1
ATOM 858 O O . TYR A 1 111 ? -0.680 -2.179 -11.014 1.00 97.75 111 TYR A 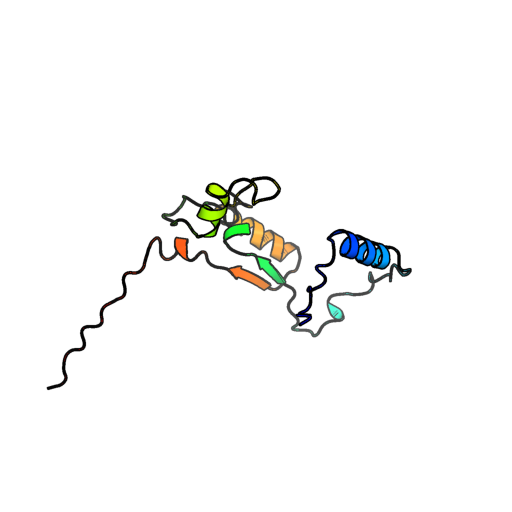O 1
ATOM 866 N N . ARG A 1 112 ? 0.827 -3.071 -9.604 1.00 98.25 112 ARG A N 1
ATOM 867 C CA . ARG A 1 112 ? -0.085 -4.031 -8.982 1.00 98.25 112 ARG A CA 1
ATOM 868 C C . ARG A 1 112 ? -0.497 -3.524 -7.605 1.00 98.25 112 ARG A C 1
ATOM 870 O O . ARG A 1 112 ? 0.331 -3.417 -6.712 1.00 98.25 112 ARG A O 1
ATOM 877 N N . PHE A 1 113 ? -1.786 -3.328 -7.386 1.00 97.62 113 PHE A N 1
ATOM 878 C CA . PHE A 1 113 ? -2.330 -2.980 -6.073 1.00 97.62 113 PHE A CA 1
ATOM 879 C C . PHE A 1 113 ? -3.478 -3.920 -5.703 1.00 97.62 113 PHE A C 1
ATOM 881 O O . PHE A 1 113 ? -4.034 -4.612 -6.560 1.00 97.62 113 PHE A O 1
ATOM 888 N N . SER A 1 114 ? -3.820 -3.977 -4.415 1.00 98.00 114 SER A N 1
ATOM 889 C CA . SER A 1 114 ? -5.023 -4.667 -3.944 1.00 98.00 114 SER A CA 1
ATOM 890 C C . SER A 1 114 ? -6.106 -3.667 -3.560 1.00 98.00 114 SER A C 1
ATOM 892 O O . SER A 1 114 ? -5.809 -2.540 -3.178 1.00 98.00 114 SER A O 1
ATOM 894 N N . ILE A 1 115 ? -7.365 -4.091 -3.659 1.00 97.19 115 ILE A N 1
ATOM 895 C CA . ILE A 1 115 ? -8.527 -3.276 -3.301 1.00 97.19 115 ILE A CA 1
ATOM 896 C C . ILE A 1 115 ? -8.939 -3.599 -1.863 1.00 97.19 115 ILE A C 1
ATOM 898 O O . ILE A 1 115 ? -9.088 -4.768 -1.496 1.00 97.19 115 ILE A O 1
ATOM 902 N N . SER A 1 116 ? -9.156 -2.567 -1.045 1.00 96.88 116 SER A N 1
ATOM 903 C CA . SER A 1 116 ? -9.665 -2.731 0.318 1.00 96.88 116 SER A CA 1
ATOM 904 C C . SER A 1 116 ? -11.121 -3.218 0.321 1.00 96.88 116 SER A C 1
ATOM 906 O O . SER A 1 116 ? -12.050 -2.430 0.154 1.00 96.88 116 SER A O 1
ATOM 908 N N . TRP A 1 117 ? -11.346 -4.514 0.565 1.00 95.44 117 TRP A N 1
ATOM 909 C CA . TRP A 1 117 ? -12.699 -5.086 0.647 1.00 95.44 117 TRP A CA 1
ATOM 910 C C . TRP A 1 117 ? -13.659 -4.331 1.582 1.00 95.44 117 TRP A C 1
ATOM 912 O O . TRP A 1 117 ? -14.746 -3.981 1.127 1.00 95.44 117 TRP A O 1
ATOM 922 N N . PRO A 1 118 ? -13.295 -3.989 2.837 1.00 94.69 118 PRO A N 1
ATOM 923 C CA . PRO A 1 118 ? -14.219 -3.282 3.723 1.00 94.69 118 PRO A CA 1
ATOM 924 C C . PRO A 1 118 ? -14.452 -1.817 3.317 1.00 94.69 118 PRO A C 1
ATOM 926 O O . PRO A 1 118 ? -15.302 -1.154 3.907 1.00 94.69 118 PRO A O 1
ATOM 929 N N . ARG A 1 119 ? -13.709 -1.294 2.330 1.00 95.00 119 ARG A N 1
ATOM 930 C CA . ARG A 1 119 ? -14.003 -0.008 1.684 1.00 95.00 119 ARG A CA 1
ATOM 931 C C . ARG A 1 119 ? -15.071 -0.156 0.596 1.00 95.00 119 ARG A C 1
ATOM 933 O O . ARG A 1 119 ? -15.879 0.747 0.440 1.00 95.00 119 ARG A O 1
ATOM 940 N N . ILE A 1 120 ? -15.089 -1.281 -0.124 1.00 94.31 120 ILE A N 1
ATOM 941 C CA . ILE A 1 120 ? -16.085 -1.567 -1.172 1.00 94.31 120 ILE A CA 1
ATOM 942 C C . ILE A 1 120 ? -17.408 -2.046 -0.573 1.00 94.31 120 ILE A C 1
ATOM 944 O O . ILE A 1 120 ? -18.474 -1.611 -0.998 1.00 94.31 120 ILE A O 1
ATOM 948 N N . LEU A 1 121 ? -17.342 -2.925 0.428 1.00 92.56 121 LEU A N 1
ATOM 949 C CA . LEU A 1 121 ? -18.500 -3.451 1.145 1.00 92.56 121 LEU A CA 1
ATOM 950 C C . LEU A 1 121 ? -18.295 -3.265 2.654 1.00 92.56 121 LEU A C 1
ATOM 952 O O . LEU A 1 121 ? -17.789 -4.165 3.331 1.00 92.56 121 LEU A O 1
ATOM 956 N N . PRO A 1 122 ? -18.655 -2.085 3.191 1.00 87.88 122 PRO A N 1
ATOM 957 C CA . PRO A 1 122 ? -18.567 -1.809 4.617 1.00 87.88 122 PRO A CA 1
ATOM 958 C C . PRO A 1 122 ? -19.606 -2.632 5.391 1.00 87.88 122 PRO A C 1
ATOM 960 O O . PRO A 1 122 ? -20.804 -2.379 5.305 1.00 87.88 122 PRO A O 1
ATOM 963 N N . GLY A 1 123 ? -19.148 -3.622 6.159 1.00 78.31 123 GLY A N 1
ATOM 964 C CA . GLY A 1 123 ? -20.002 -4.462 7.006 1.00 78.31 123 GLY A CA 1
ATOM 965 C C . GLY A 1 123 ? -20.033 -5.931 6.585 1.00 78.31 123 GLY A C 1
ATOM 966 O O . GLY A 1 123 ? -19.151 -6.420 5.881 1.00 78.31 123 GLY A O 1
ATOM 967 N N . ARG A 1 124 ? -21.036 -6.667 7.071 1.00 65.88 124 ARG A N 1
ATOM 968 C CA . ARG A 1 124 ? -21.289 -8.057 6.674 1.00 65.88 124 ARG A CA 1
ATOM 969 C C . ARG A 1 124 ? -22.309 -8.066 5.543 1.00 65.88 124 ARG A C 1
ATOM 971 O O . ARG A 1 124 ? -23.340 -7.412 5.647 1.00 65.88 124 ARG A O 1
ATOM 978 N N . VAL A 1 125 ? -22.044 -8.844 4.499 1.00 63.81 125 VAL A N 1
ATOM 979 C CA . VAL A 1 125 ? -23.080 -9.200 3.529 1.00 63.81 125 VAL A CA 1
ATOM 980 C C . VAL A 1 125 ? -23.937 -10.277 4.192 1.00 63.81 125 VAL A C 1
ATOM 982 O O .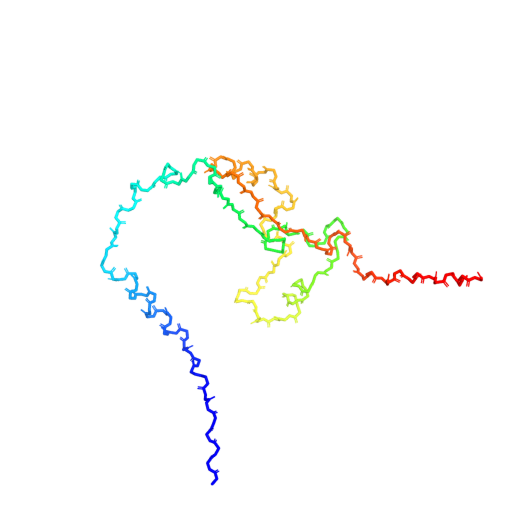 VAL A 1 125 ? -23.455 -11.387 4.421 1.00 63.81 125 VAL A O 1
ATOM 985 N N . GLU A 1 126 ? -25.173 -9.949 4.564 1.00 62.38 126 GLU A N 1
ATOM 986 C CA . GLU A 1 126 ? -26.166 -10.982 4.863 1.00 62.38 126 GLU A CA 1
ATOM 987 C C . GLU A 1 126 ? -26.546 -11.646 3.536 1.00 62.38 126 GLU A C 1
ATOM 989 O O . GLU A 1 126 ? -26.785 -10.966 2.538 1.00 62.38 126 GLU A O 1
ATOM 994 N N . GLY A 1 127 ? -26.470 -12.977 3.484 1.00 62.25 127 GLY A N 1
ATOM 995 C CA . GLY A 1 127 ? -26.649 -13.723 2.242 1.00 62.25 127 GLY A CA 1
ATOM 996 C C . GLY A 1 127 ? -27.994 -13.406 1.595 1.00 62.25 127 GLY A C 1
ATOM 997 O O . GLY A 1 127 ? -29.025 -13.421 2.264 1.00 62.25 127 GLY A O 1
ATOM 998 N N . VAL A 1 128 ? -27.987 -13.148 0.286 1.00 63.91 128 VAL A N 1
ATOM 999 C CA . VAL A 1 128 ? -29.220 -13.089 -0.502 1.00 63.91 128 VAL A CA 1
ATOM 1000 C C . VAL A 1 128 ? -29.844 -14.482 -0.453 1.00 63.91 128 VAL A C 1
ATOM 1002 O O . VAL A 1 128 ? -29.341 -15.416 -1.078 1.00 63.91 128 VAL A O 1
ATOM 1005 N N . VAL A 1 129 ? -30.916 -14.638 0.322 1.00 63.56 129 VAL A N 1
ATOM 1006 C CA . VAL A 1 129 ? -31.743 -15.844 0.283 1.00 63.56 129 VAL A CA 1
ATOM 1007 C C . VAL A 1 129 ? -32.461 -15.821 -1.060 1.00 63.56 129 VAL A C 1
ATOM 1009 O O . VAL A 1 129 ? -33.406 -15.064 -1.259 1.00 63.56 129 VAL A O 1
ATOM 1012 N N . LEU A 1 130 ? -31.973 -16.610 -2.016 1.00 62.66 130 LEU A N 1
ATOM 1013 C CA . LEU A 1 130 ? -32.723 -16.874 -3.235 1.00 62.66 130 LEU A CA 1
ATOM 1014 C C . LEU A 1 130 ? -33.896 -17.769 -2.839 1.00 62.66 130 LEU A C 1
ATOM 1016 O O . LEU A 1 130 ? -33.714 -18.966 -2.614 1.00 62.66 130 LEU A O 1
ATOM 1020 N N . GLU A 1 131 ? -35.089 -17.189 -2.716 1.00 62.12 131 GLU A N 1
ATOM 1021 C CA . GLU A 1 131 ? -36.314 -17.976 -2.630 1.00 62.12 131 GLU A CA 1
ATOM 1022 C C . GLU A 1 131 ? -36.398 -18.848 -3.885 1.00 62.12 131 GLU A C 1
ATOM 1024 O O . GLU A 1 131 ? -36.569 -18.360 -5.005 1.00 62.12 131 GLU A O 1
ATOM 1029 N N . SER A 1 132 ? -36.234 -20.159 -3.712 1.00 63.47 132 SER A N 1
ATOM 1030 C CA . SER A 1 132 ? -36.502 -21.118 -4.770 1.00 63.47 132 SER A CA 1
ATOM 1031 C C . SER A 1 132 ? -38.004 -21.097 -5.040 1.00 63.47 132 SER A C 1
ATOM 1033 O O . SER A 1 132 ? -38.769 -21.774 -4.352 1.00 63.47 132 SER A O 1
ATOM 1035 N N . GLN A 1 133 ? -38.445 -20.314 -6.024 1.00 52.16 133 GLN A N 1
ATOM 1036 C CA . GLN A 1 133 ? -39.796 -20.457 -6.550 1.00 52.16 133 GLN A CA 1
ATOM 1037 C C . GLN A 1 133 ? -39.926 -21.878 -7.101 1.00 52.16 133 GLN A C 1
ATOM 1039 O O . GLN A 1 133 ? -39.245 -22.264 -8.057 1.00 52.16 133 GLN A O 1
ATOM 1044 N N . GLY A 1 134 ? -40.741 -22.675 -6.411 1.00 55.38 134 GLY A N 1
ATOM 1045 C CA . GLY A 1 134 ? -41.064 -24.039 -6.788 1.00 55.38 134 GLY A CA 1
ATOM 1046 C C . GLY A 1 134 ? -41.590 -24.057 -8.216 1.00 55.38 134 GLY A C 1
ATOM 1047 O O . GLY A 1 134 ? -42.507 -23.315 -8.563 1.00 55.38 134 GLY A O 1
ATOM 1048 N N . ARG A 1 135 ? -40.970 -24.885 -9.056 1.00 50.81 135 ARG A N 1
ATOM 1049 C CA . ARG A 1 135 ? -41.531 -25.221 -10.361 1.00 50.81 135 ARG A CA 1
ATOM 1050 C C . ARG A 1 135 ? -42.711 -26.152 -10.102 1.00 50.81 135 ARG A C 1
ATOM 1052 O O . ARG A 1 135 ? -42.496 -27.259 -9.608 1.00 50.81 135 ARG A O 1
ATOM 1059 N N . ASN A 1 136 ? -43.911 -25.653 -10.378 1.00 55.88 136 ASN A N 1
ATOM 1060 C CA . ASN A 1 136 ? -45.117 -26.467 -10.517 1.00 55.88 136 ASN A CA 1
ATOM 1061 C C . ASN A 1 136 ? -45.043 -27.308 -11.794 1.00 55.88 136 ASN A C 1
ATOM 1063 O O . ASN A 1 136 ? -44.431 -26.820 -12.775 1.00 55.88 136 ASN A O 1
#

Mean predicted aligned error: 12.36 Å

Organism: Sesamum radiatum (NCBI:txid300843)

Radius of gyration: 24.08 Å; Cα contacts (8 Å, |Δi|>4): 111; chains: 1; bounding box: 79×59×51 Å